Protein AF-A0A3A1YQI0-F1 (afdb_monomer_lite)

Secondary structure (DSSP, 8-state):
---------------EESS-TTSPPEEETTEEEEE--EEES-----TT----EEEEEE-TTS-HHHHHTT-TT-TT-EEEEEE--TT-TT-SS-SEEEEEEEEEEEEE-SSEEEEEEEEGGGGGG-SPPGGG-SS--SPTTSTTT---SS-------HHHHHHTT-GGG--S--------

Foldseek 3Di:
DDDPPPPPDDPDDAAEDCPDQPDAWDDAPNDTYHYFNKDWPDDDPDAPDPDWTKIKTWQLVVPVVVVVVVPPPQFQPKDWDFAADPVCSPDPDGPDIFIWGFHDFDDDDNTITMTTTDGPVNVVPPDDPPQVDQFAPDQCCPPLQVQDDPDNDDPRHLVVCVVSVRNVSRRYDDDPPPDD

Sequence (180 aa):
MVSSDSRKYEDLNLHVTPYNPSEEGFKYQGITYFPLNVKFNKLSTDLGTSSKSKLEISNVDNRLAPIIARHDDFIGGKVQIMMIYKSDLSIVSPVINKSYLISALSDYSAEKLVLELVGINDLDRNLPPFEARQLCPFSLGDRYCGYAGATSTCDKTYKNCQKLGNSSRYGGVLGEVKDK

Structure (mmCIF, N/CA/C/O backbone):
data_AF-A0A3A1YQI0-F1
#
_entry.id   AF-A0A3A1YQI0-F1
#
loop_
_atom_site.group_PDB
_atom_site.id
_atom_site.type_symbol
_atom_site.label_atom_id
_atom_site.label_alt_id
_atom_site.label_comp_id
_atom_site.label_asym_id
_atom_site.label_entity_id
_atom_site.label_seq_id
_atom_site.pdbx_PDB_ins_code
_atom_site.Cartn_x
_atom_site.Cartn_y
_atom_site.Cartn_z
_atom_site.occupancy
_atom_site.B_iso_or_equiv
_atom_site.auth_seq_id
_atom_site.auth_comp_id
_atom_site.auth_asym_id
_atom_site.auth_atom_id
_atom_site.pdbx_PDB_model_num
ATOM 1 N N . MET A 1 1 ? 32.434 -19.880 10.653 1.00 35.41 1 MET A N 1
ATOM 2 C CA . MET A 1 1 ? 31.000 -20.220 10.745 1.00 35.41 1 MET A CA 1
ATOM 3 C C . MET A 1 1 ? 30.290 -19.025 11.353 1.00 35.41 1 MET A C 1
ATOM 5 O O . MET A 1 1 ? 30.328 -18.864 12.562 1.00 35.41 1 MET A O 1
ATOM 9 N N . VAL A 1 2 ? 29.756 -18.129 10.523 1.00 31.31 2 VAL A N 1
ATOM 10 C CA . VAL A 1 2 ? 28.923 -17.019 11.001 1.00 31.31 2 VAL A CA 1
ATOM 11 C C . VAL A 1 2 ? 27.489 -17.464 10.782 1.00 31.31 2 VAL A C 1
ATOM 13 O O . VAL A 1 2 ? 27.060 -17.634 9.644 1.00 31.31 2 VAL A O 1
ATOM 16 N N . SER A 1 3 ? 26.816 -17.766 11.889 1.00 36.03 3 SER A N 1
ATOM 17 C CA . SER A 1 3 ? 25.396 -18.085 11.930 1.00 36.03 3 SER A CA 1
ATOM 18 C C . SER A 1 3 ? 24.627 -16.902 11.353 1.00 36.03 3 SER A C 1
ATOM 20 O O . SER A 1 3 ? 24.595 -15.830 11.955 1.00 36.03 3 SER A O 1
ATOM 22 N N . SER A 1 4 ? 24.051 -17.088 10.168 1.00 37.66 4 SER A N 1
ATOM 23 C CA . SER A 1 4 ? 23.028 -16.206 9.628 1.00 37.66 4 SER A CA 1
ATOM 24 C C . SER A 1 4 ? 21.814 -16.318 10.541 1.00 37.66 4 SER A C 1
ATOM 26 O O . SER A 1 4 ? 21.049 -17.279 10.447 1.00 37.66 4 SER A O 1
ATOM 28 N N . ASP A 1 5 ? 21.682 -15.369 11.459 1.00 39.78 5 ASP A N 1
ATOM 29 C CA . ASP A 1 5 ? 20.464 -15.164 12.226 1.00 39.78 5 ASP A CA 1
ATOM 30 C C . ASP A 1 5 ? 19.363 -14.745 11.245 1.00 39.78 5 ASP A C 1
ATOM 32 O O . ASP A 1 5 ? 19.195 -13.574 10.900 1.00 39.78 5 ASP A O 1
ATOM 36 N N . SER A 1 6 ? 18.677 -15.746 10.692 1.00 41.28 6 SER A N 1
ATOM 37 C CA . SER A 1 6 ? 17.443 -15.558 9.952 1.00 41.28 6 SER A CA 1
ATOM 38 C C . SER A 1 6 ? 16.392 -15.133 10.967 1.00 41.28 6 SER A C 1
ATOM 40 O O . SER A 1 6 ? 15.649 -15.972 11.484 1.00 41.28 6 SER A O 1
ATOM 42 N N . ARG A 1 7 ? 16.338 -13.834 11.265 1.00 42.00 7 ARG A N 1
ATOM 43 C CA . ARG A 1 7 ? 15.155 -13.226 11.865 1.00 42.00 7 ARG A CA 1
ATOM 44 C C . ARG A 1 7 ? 14.002 -13.502 10.904 1.00 42.00 7 ARG A C 1
ATOM 46 O O . ARG A 1 7 ? 13.829 -12.814 9.904 1.00 42.00 7 ARG A O 1
ATOM 53 N N . LYS A 1 8 ? 13.287 -14.601 11.148 1.00 41.91 8 LYS A N 1
ATOM 54 C CA . LYS A 1 8 ? 12.010 -14.910 10.516 1.00 41.91 8 LYS A CA 1
ATOM 55 C C . LYS A 1 8 ? 11.036 -13.884 11.074 1.00 41.91 8 LYS A C 1
ATOM 57 O O . LYS A 1 8 ? 10.441 -14.111 12.122 1.00 41.91 8 LYS A O 1
ATOM 62 N N . TYR A 1 9 ? 10.974 -12.719 10.447 1.00 51.59 9 TYR A N 1
ATOM 63 C CA . TYR A 1 9 ? 9.898 -11.781 10.711 1.00 5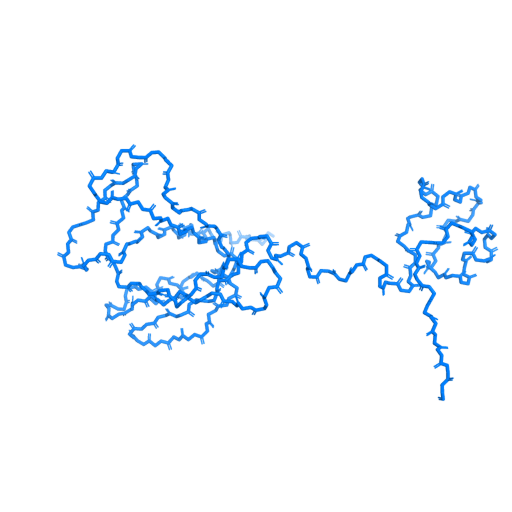1.59 9 TYR A CA 1
ATOM 64 C C . TYR A 1 9 ? 8.603 -12.498 10.313 1.00 51.59 9 TYR A C 1
ATOM 66 O O . TYR A 1 9 ? 8.500 -13.015 9.203 1.00 51.59 9 TYR A O 1
ATOM 74 N N . GLU A 1 10 ? 7.679 -12.660 11.259 1.00 58.28 10 GLU A N 1
ATOM 75 C CA . GLU A 1 10 ? 6.358 -13.212 10.960 1.00 58.28 10 GLU A CA 1
ATOM 76 C C . GLU A 1 10 ? 5.664 -12.286 9.958 1.00 58.28 10 GLU A C 1
ATOM 78 O O . GLU A 1 10 ? 5.682 -11.067 10.131 1.00 58.28 10 GLU A O 1
ATOM 83 N N . ASP A 1 11 ? 5.058 -12.850 8.912 1.00 65.38 11 ASP A N 1
ATOM 84 C CA . ASP A 1 11 ? 4.269 -12.065 7.966 1.00 65.38 11 ASP A CA 1
ATOM 85 C C . ASP A 1 11 ? 3.091 -11.421 8.711 1.00 65.38 11 ASP A C 1
ATOM 87 O O . ASP A 1 11 ? 2.139 -12.097 9.121 1.00 65.38 11 ASP A O 1
ATOM 91 N N . LEU A 1 12 ? 3.132 -10.098 8.881 1.00 72.50 12 LEU A N 1
ATOM 92 C CA . LEU A 1 12 ? 2.035 -9.355 9.485 1.00 72.50 12 LEU A CA 1
ATOM 93 C C . LEU A 1 12 ? 0.884 -9.226 8.483 1.00 72.50 12 LEU A C 1
ATOM 95 O O . LEU A 1 12 ? 0.911 -8.391 7.580 1.00 72.50 12 LEU A O 1
ATOM 99 N N . ASN A 1 13 ? -0.166 -10.015 8.693 1.00 82.19 13 ASN A N 1
ATOM 100 C CA . ASN A 1 13 ? -1.406 -9.922 7.930 1.00 82.19 13 ASN A CA 1
ATOM 101 C C . ASN A 1 13 ? -2.495 -9.283 8.793 1.00 82.19 13 ASN A C 1
ATOM 103 O O . ASN A 1 13 ? -2.906 -9.839 9.812 1.00 82.19 13 ASN A O 1
ATOM 107 N N . LEU A 1 14 ? -2.965 -8.104 8.382 1.00 84.44 14 LEU A N 1
ATOM 108 C CA . LEU A 1 14 ? -4.0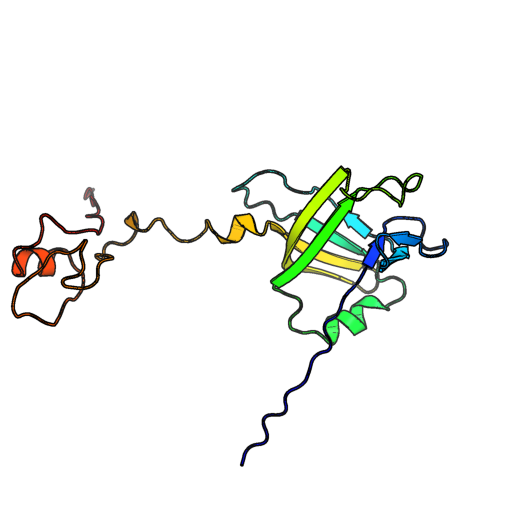12 -7.363 9.079 1.00 84.44 14 LEU A CA 1
ATOM 109 C C . LEU A 1 14 ? -5.270 -7.273 8.207 1.00 84.44 14 LEU A C 1
ATOM 111 O O . LEU A 1 14 ? -5.244 -6.711 7.114 1.00 84.44 14 LEU A O 1
ATOM 115 N N . HIS A 1 15 ? -6.388 -7.784 8.724 1.00 89.25 15 HIS A N 1
ATOM 116 C CA . HIS A 1 15 ? -7.695 -7.740 8.068 1.00 89.25 15 HIS A CA 1
ATOM 117 C C . HIS A 1 15 ? -8.641 -6.856 8.878 1.00 89.25 15 HIS A C 1
ATOM 119 O O . HIS A 1 15 ? -9.087 -7.231 9.964 1.00 89.25 15 HIS A O 1
ATOM 125 N N . VAL A 1 16 ? -8.924 -5.661 8.361 1.00 88.00 16 VAL A N 1
ATOM 126 C CA . VAL A 1 16 ? -9.688 -4.628 9.075 1.00 88.00 16 VAL A CA 1
ATOM 127 C C . VAL A 1 16 ? -10.863 -4.112 8.261 1.00 88.00 16 VAL A C 1
ATOM 129 O O . VAL A 1 16 ? -10.870 -4.192 7.033 1.00 88.00 16 VAL A O 1
ATOM 132 N N . THR A 1 17 ? -11.853 -3.564 8.958 1.00 86.50 17 THR A N 1
ATOM 133 C CA . THR A 1 17 ? -13.035 -2.930 8.366 1.00 86.50 17 THR A CA 1
ATOM 134 C C . THR A 1 17 ? -13.320 -1.581 9.035 1.00 86.50 17 THR A C 1
ATOM 136 O O . THR A 1 17 ? -13.181 -1.495 10.253 1.00 86.50 17 THR A O 1
ATOM 139 N N . PRO A 1 18 ? -13.773 -0.547 8.293 1.00 84.00 18 PRO A N 1
ATOM 140 C CA . PRO A 1 18 ? -14.187 0.740 8.864 1.00 84.00 18 PRO A CA 1
ATOM 141 C C . PRO A 1 18 ? -15.528 0.685 9.618 1.00 84.00 18 PRO A C 1
ATOM 143 O O . PRO A 1 18 ? -16.067 1.735 9.969 1.00 84.00 18 PRO A O 1
ATOM 146 N N . TYR A 1 19 ? -16.113 -0.501 9.829 1.00 80.38 19 TYR A N 1
ATOM 147 C CA . TYR A 1 19 ? -17.287 -0.636 10.693 1.00 80.38 19 TYR A CA 1
ATOM 148 C C . TYR A 1 19 ? -16.977 -0.216 12.130 1.00 80.38 19 TYR A C 1
ATOM 150 O O . TYR A 1 19 ? -15.819 -0.102 12.531 1.00 80.38 19 TYR A O 1
ATOM 158 N N . ASN A 1 20 ? -18.040 0.040 12.892 1.00 79.12 20 ASN A N 1
ATOM 159 C CA . ASN A 1 20 ? -17.951 0.550 14.250 1.00 79.12 20 ASN A CA 1
ATOM 160 C C . ASN A 1 20 ? -17.000 -0.327 15.100 1.00 79.12 20 ASN A C 1
ATOM 162 O O . ASN A 1 20 ? -17.289 -1.512 15.266 1.00 79.12 20 ASN A O 1
ATOM 166 N N . PRO A 1 21 ? -15.910 0.234 15.667 1.00 72.50 21 PRO A N 1
ATOM 167 C CA . PRO A 1 21 ? -14.931 -0.504 16.474 1.00 72.50 21 PRO A CA 1
ATOM 168 C C . PRO A 1 21 ? -15.506 -1.263 17.676 1.00 72.50 21 PRO A C 1
ATOM 170 O O . PRO A 1 21 ? -14.845 -2.144 18.213 1.00 72.50 21 PRO A O 1
ATOM 173 N N . SER A 1 22 ? -16.714 -0.903 18.119 1.00 70.94 22 SER A N 1
ATOM 174 C CA . SER A 1 22 ? -17.420 -1.580 19.216 1.00 70.94 22 SER A CA 1
ATOM 175 C C . SER A 1 22 ? -18.195 -2.837 18.793 1.00 70.94 22 SER A C 1
ATOM 177 O O . SER A 1 22 ? -18.736 -3.525 19.654 1.00 70.94 22 SER A O 1
ATOM 179 N N . GLU A 1 23 ? -18.262 -3.149 17.495 1.00 81.00 23 GLU A N 1
ATOM 180 C CA . GLU A 1 23 ? -18.891 -4.370 16.984 1.00 81.00 23 GLU A CA 1
ATOM 181 C C . GLU A 1 23 ? -17.930 -5.570 17.001 1.00 81.00 23 GLU A C 1
ATOM 183 O O . GLU A 1 23 ? -16.706 -5.429 16.965 1.00 81.00 23 GLU A O 1
ATOM 188 N N . GLU A 1 24 ? -18.491 -6.781 17.002 1.00 82.75 24 GLU A N 1
ATOM 189 C CA . GLU A 1 24 ? -17.715 -7.994 16.747 1.00 82.75 24 GLU A CA 1
ATOM 190 C C . GLU A 1 24 ? -17.252 -8.057 15.281 1.00 82.75 24 GLU A C 1
ATOM 192 O O . GLU A 1 24 ? -17.915 -7.564 14.362 1.00 82.75 24 GLU A O 1
ATOM 197 N N . GLY A 1 25 ? -16.097 -8.686 15.050 1.00 85.56 25 GLY A N 1
ATOM 198 C CA . GLY A 1 25 ? -15.596 -8.931 13.700 1.00 85.56 25 GLY A CA 1
ATOM 199 C C . GLY A 1 25 ? -16.499 -9.862 12.898 1.00 85.56 25 GLY A C 1
ATOM 200 O O . GLY A 1 25 ? -17.190 -10.717 13.446 1.00 85.56 25 GLY A O 1
ATOM 201 N N . PHE A 1 26 ? -16.468 -9.722 11.574 1.00 87.56 26 PHE A N 1
ATOM 202 C CA . PHE A 1 26 ? -17.232 -10.582 10.670 1.00 87.56 26 PHE A CA 1
ATOM 203 C C . PHE A 1 26 ? -16.301 -11.469 9.845 1.00 87.56 26 PHE A C 1
ATOM 205 O O . PHE A 1 26 ? -15.134 -11.140 9.624 1.00 87.56 26 PHE A O 1
ATOM 212 N N . LYS A 1 27 ? -16.822 -12.605 9.373 1.00 91.12 27 LYS A N 1
ATOM 213 C CA . LYS A 1 27 ? -16.088 -13.510 8.485 1.00 91.12 27 LYS A CA 1
ATOM 214 C C . LYS A 1 27 ? -16.477 -13.281 7.035 1.00 91.12 27 LYS A C 1
ATOM 216 O O . LYS A 1 27 ? -17.659 -13.259 6.707 1.00 91.12 27 LYS A O 1
ATOM 221 N N . TYR A 1 28 ? -15.479 -13.189 6.172 1.00 89.81 28 TYR A N 1
ATOM 222 C CA . TYR A 1 28 ? -15.643 -13.155 4.726 1.00 89.81 28 TYR A CA 1
ATOM 223 C C . TYR A 1 28 ? -14.607 -14.077 4.093 1.00 89.81 28 TYR A C 1
ATOM 225 O O . TYR A 1 28 ? -13.422 -13.983 4.402 1.00 89.81 28 TYR A O 1
ATOM 233 N N . GLN A 1 29 ? -15.067 -15.024 3.271 1.00 89.44 29 GLN A N 1
ATOM 234 C CA . GLN A 1 29 ? -14.220 -16.041 2.627 1.00 89.44 29 GLN A CA 1
ATOM 235 C C . GLN A 1 29 ? -13.263 -16.768 3.595 1.00 89.44 29 GLN A C 1
ATOM 237 O O . GLN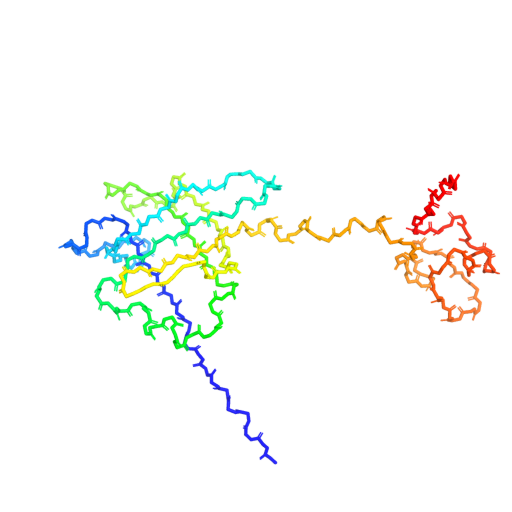 A 1 29 ? -12.117 -17.062 3.270 1.00 89.44 29 GLN A O 1
ATOM 242 N N . GLY A 1 30 ? -13.732 -17.053 4.814 1.00 88.94 30 GLY A N 1
ATOM 243 C CA . GLY A 1 30 ? -12.948 -17.745 5.843 1.00 88.94 30 GLY A CA 1
ATOM 244 C C . GLY A 1 30 ? -11.977 -16.859 6.633 1.00 88.94 30 GLY A C 1
ATOM 245 O O . GLY A 1 30 ? -11.409 -17.336 7.612 1.00 88.94 30 GLY A O 1
ATOM 246 N N . ILE A 1 31 ? -11.837 -15.579 6.277 1.00 90.38 31 ILE A N 1
ATOM 247 C CA . ILE A 1 31 ? -10.986 -14.604 6.969 1.00 90.38 31 ILE A CA 1
ATOM 248 C C . ILE A 1 31 ? -11.843 -13.742 7.899 1.00 90.38 31 ILE A C 1
ATOM 250 O O . ILE A 1 31 ? -12.910 -13.262 7.511 1.00 90.38 31 ILE A O 1
ATOM 254 N N . THR A 1 32 ? -11.380 -13.538 9.132 1.00 91.62 32 THR A N 1
ATOM 255 C CA . THR A 1 32 ? -12.027 -12.639 10.098 1.00 91.62 32 THR A CA 1
ATOM 256 C C . THR A 1 32 ? -11.514 -11.214 9.912 1.00 91.62 32 THR A C 1
ATOM 258 O O . THR A 1 32 ? -10.310 -10.979 9.982 1.00 91.62 32 THR A O 1
ATOM 261 N N . TYR A 1 33 ? -12.431 -10.267 9.726 1.00 90.12 33 TYR A N 1
ATOM 262 C CA . TYR A 1 33 ? -12.147 -8.838 9.634 1.00 90.12 33 TYR A CA 1
ATOM 263 C C . TYR A 1 33 ? -12.532 -8.149 10.938 1.00 90.12 33 TYR A C 1
ATOM 265 O O . TYR A 1 33 ? -13.679 -8.247 11.380 1.00 90.12 33 TYR A O 1
ATOM 273 N N . PHE A 1 34 ? -11.582 -7.433 11.536 1.00 88.06 34 PHE A N 1
ATOM 274 C CA . PHE A 1 34 ? -11.785 -6.736 12.803 1.00 88.06 34 PHE A CA 1
ATOM 275 C C . PHE A 1 34 ? -12.147 -5.263 12.582 1.00 88.06 34 PHE A C 1
ATOM 277 O O . PHE A 1 34 ? -11.498 -4.588 11.775 1.00 88.06 34 PHE A O 1
ATOM 284 N N . PRO A 1 35 ? -13.167 -4.739 13.278 1.00 87.25 35 PRO A N 1
ATOM 285 C CA . PRO A 1 35 ? -13.504 -3.328 13.222 1.00 87.25 35 PRO A CA 1
ATOM 286 C C . PRO A 1 35 ? -12.355 -2.456 13.712 1.00 87.25 35 PRO A C 1
ATOM 288 O O . PRO A 1 35 ? -11.810 -2.653 14.797 1.00 87.25 35 PRO A O 1
ATOM 291 N N . LEU A 1 36 ? -11.973 -1.497 12.879 1.00 83.50 36 LEU A N 1
ATOM 292 C CA . LEU A 1 36 ? -10.935 -0.531 13.178 1.00 83.50 36 LEU A CA 1
ATOM 293 C C . LEU A 1 36 ? -11.256 0.773 12.459 1.00 83.50 36 LEU A C 1
ATOM 295 O O . LEU A 1 36 ? -11.612 0.780 11.282 1.00 83.50 36 LEU A O 1
ATOM 299 N N . ASN A 1 37 ? -11.069 1.893 13.149 1.00 81.81 37 ASN A N 1
ATOM 300 C CA . ASN A 1 37 ? -11.219 3.204 12.533 1.00 81.81 37 ASN A CA 1
ATOM 301 C C . ASN A 1 37 ? -10.144 3.396 11.452 1.00 81.81 37 ASN A C 1
ATOM 303 O O . ASN A 1 37 ? -8.993 3.713 11.755 1.00 81.81 37 ASN A O 1
ATOM 307 N N . VAL A 1 38 ? -10.533 3.212 10.191 1.00 83.06 38 VAL A N 1
ATOM 308 C CA . VAL A 1 38 ? -9.700 3.449 9.009 1.00 83.06 38 VAL A CA 1
ATOM 309 C C . VAL A 1 38 ? -10.374 4.464 8.095 1.00 83.06 38 VAL A C 1
ATOM 311 O O . VAL A 1 38 ? -11.588 4.427 7.891 1.00 83.06 38 VAL A O 1
ATOM 314 N N . LYS A 1 39 ? -9.592 5.390 7.543 1.00 82.56 39 LYS A N 1
ATOM 315 C CA . LYS A 1 39 ? -10.071 6.421 6.618 1.00 82.56 39 LYS A CA 1
ATOM 316 C C . LYS A 1 39 ? -9.234 6.421 5.349 1.00 82.56 39 LYS A C 1
ATOM 318 O O . LYS A 1 39 ? -8.007 6.375 5.391 1.00 82.56 39 LYS A O 1
ATOM 323 N N . PHE A 1 40 ? -9.917 6.549 4.218 1.00 78.75 40 PHE A N 1
ATOM 324 C CA . PHE A 1 40 ? -9.308 6.683 2.899 1.00 78.75 40 PHE A CA 1
ATOM 325 C C . PHE A 1 40 ? -9.630 8.075 2.367 1.00 78.75 40 PHE A C 1
ATOM 327 O O . PHE A 1 40 ? -10.803 8.442 2.324 1.00 78.75 40 PHE A O 1
ATOM 334 N N . ASN A 1 41 ? -8.627 8.868 1.975 1.00 67.56 41 ASN A N 1
ATOM 335 C CA . ASN A 1 41 ? -8.921 10.225 1.491 1.00 67.56 41 ASN A CA 1
ATOM 336 C C . ASN A 1 41 ? -9.513 10.214 0.067 1.00 67.56 41 ASN A C 1
ATOM 338 O O . ASN A 1 41 ? -10.509 10.877 -0.201 1.00 67.56 41 ASN A O 1
ATOM 342 N N . LYS A 1 42 ? -8.896 9.452 -0.837 1.00 64.38 42 LYS A N 1
ATOM 343 C CA . LYS A 1 42 ? -9.216 9.292 -2.253 1.00 64.38 42 LYS A CA 1
ATOM 344 C C . LYS A 1 42 ? -8.424 8.090 -2.745 1.00 64.38 42 LYS A C 1
ATOM 346 O O . LYS A 1 42 ? -7.197 8.087 -2.697 1.00 64.38 42 LYS A O 1
ATOM 351 N N . LEU A 1 43 ? -9.130 7.072 -3.217 1.00 62.12 43 LEU A N 1
ATOM 352 C CA . LEU A 1 43 ? -8.508 5.973 -3.941 1.00 62.12 43 LEU A CA 1
ATOM 353 C C . LEU A 1 43 ? -8.291 6.445 -5.374 1.00 62.12 43 LEU A C 1
ATOM 355 O O . LEU A 1 43 ? -9.260 6.528 -6.128 1.00 62.12 43 LEU A O 1
ATOM 359 N N . SER A 1 44 ? -7.052 6.781 -5.741 1.00 54.31 44 SER A N 1
ATOM 360 C CA . SER A 1 44 ? -6.759 7.150 -7.128 1.00 54.31 44 SER A CA 1
ATOM 361 C C . SER A 1 44 ? -7.153 5.997 -8.061 1.00 54.31 44 SER A C 1
ATOM 363 O O . SER A 1 44 ? -6.884 4.817 -7.798 1.00 54.31 44 SER A O 1
ATOM 365 N N . THR A 1 45 ? -7.896 6.337 -9.109 1.00 49.16 45 THR A N 1
ATOM 366 C CA . THR A 1 45 ? -8.270 5.455 -10.223 1.00 49.16 45 THR A CA 1
ATOM 367 C C . THR A 1 45 ? -7.353 5.637 -11.423 1.00 49.16 45 THR A C 1
ATOM 369 O O . THR A 1 45 ? -7.417 4.830 -12.348 1.00 49.16 45 THR A O 1
ATOM 372 N N . ASP A 1 46 ? -6.514 6.671 -11.410 1.00 45.03 46 ASP A N 1
ATOM 373 C CA . ASP A 1 46 ? -5.945 7.226 -12.629 1.00 45.03 46 ASP A CA 1
ATOM 374 C C . ASP A 1 46 ? -4.481 6.818 -12.771 1.00 45.03 46 ASP A C 1
ATOM 376 O O . ASP A 1 46 ? -3.610 7.271 -12.021 1.00 45.03 46 ASP A O 1
ATOM 380 N N . LEU A 1 47 ? -4.230 5.971 -13.773 1.00 43.41 47 LEU A N 1
ATOM 381 C CA . LEU A 1 47 ? -2.893 5.575 -14.207 1.00 43.41 47 LEU A CA 1
ATOM 382 C C . LEU A 1 47 ? -2.059 6.824 -14.526 1.00 43.41 47 LEU A C 1
ATOM 384 O O . LEU A 1 47 ? -2.462 7.656 -15.339 1.00 43.41 47 LEU A O 1
ATOM 388 N N . GLY A 1 48 ? -0.878 6.941 -13.917 1.00 45.41 48 GLY A N 1
ATOM 389 C CA . GLY A 1 48 ? 0.077 8.014 -14.226 1.00 45.41 48 GLY A CA 1
ATOM 390 C C . GLY A 1 48 ? -0.132 9.329 -13.472 1.00 45.41 48 GLY A C 1
ATOM 391 O O . GLY A 1 48 ? 0.544 10.313 -13.772 1.00 45.41 48 GLY A O 1
ATOM 392 N N . THR A 1 49 ? -1.011 9.368 -12.470 1.00 47.56 49 THR A N 1
ATOM 393 C CA . THR A 1 49 ? -1.028 10.488 -11.523 1.00 47.56 49 THR A CA 1
ATOM 394 C C . THR A 1 49 ? 0.006 10.246 -10.424 1.00 47.56 49 THR A C 1
ATOM 396 O O . THR A 1 49 ? -0.001 9.216 -9.760 1.00 47.56 49 THR A O 1
ATOM 399 N N . SER A 1 50 ? 0.867 11.226 -10.143 1.00 52.72 50 SER A N 1
ATOM 400 C CA . SER A 1 50 ? 1.754 11.241 -8.960 1.00 52.72 50 SER A CA 1
ATOM 401 C C . SER A 1 50 ? 0.989 11.321 -7.622 1.00 52.72 50 SER A C 1
ATOM 403 O O . SER A 1 50 ? 1.576 11.547 -6.562 1.00 52.72 50 SER A O 1
ATOM 405 N N . SER A 1 51 ? -0.336 11.153 -7.661 1.00 57.53 51 SER A N 1
ATOM 406 C CA . SER A 1 51 ? -1.245 11.276 -6.531 1.00 57.53 51 SER A CA 1
ATOM 407 C C . SER A 1 51 ? -1.282 9.966 -5.757 1.00 57.53 51 SER A C 1
ATOM 409 O O . SER A 1 51 ? -2.071 9.066 -6.047 1.00 57.53 51 SER A O 1
ATOM 411 N N . LYS A 1 52 ? -0.422 9.865 -4.745 1.00 71.56 52 LYS A N 1
ATOM 412 C CA . LYS A 1 52 ? -0.451 8.751 -3.795 1.00 71.56 52 LYS A CA 1
ATOM 413 C C . LYS A 1 52 ? -1.768 8.768 -3.015 1.00 71.56 52 LYS A C 1
ATOM 415 O O . LYS A 1 52 ? -2.177 9.809 -2.497 1.00 71.56 52 LYS A O 1
ATOM 420 N N . SER A 1 53 ? -2.427 7.615 -2.919 1.00 83.38 53 SER A N 1
ATOM 421 C CA . SER A 1 53 ? -3.628 7.468 -2.084 1.00 83.38 53 SER A CA 1
ATOM 422 C C . SER A 1 53 ? -3.204 7.396 -0.617 1.00 83.38 53 SER A C 1
ATOM 424 O O . SER A 1 53 ? -2.177 6.795 -0.318 1.00 83.38 53 SER A O 1
ATOM 426 N N . LYS A 1 54 ? -3.958 7.993 0.311 1.00 86.81 54 LYS A N 1
ATOM 427 C CA . LYS A 1 54 ? -3.628 7.927 1.746 1.00 86.81 54 LYS A CA 1
ATOM 428 C C . LYS A 1 54 ? -4.599 7.027 2.500 1.00 86.81 54 LYS A C 1
ATOM 430 O O . LYS A 1 54 ? -5.814 7.199 2.377 1.00 86.81 54 LYS A O 1
ATOM 435 N N . LEU A 1 55 ? -4.042 6.104 3.283 1.00 86.88 55 LEU A N 1
ATOM 436 C CA . LEU A 1 55 ? -4.750 5.269 4.249 1.00 86.88 55 LEU A CA 1
ATOM 437 C C . LEU A 1 55 ? -4.359 5.721 5.658 1.00 86.88 55 LEU A C 1
ATOM 439 O O . LEU A 1 55 ? -3.229 5.519 6.093 1.00 86.88 55 LEU A O 1
ATOM 443 N N . GLU A 1 56 ? -5.303 6.340 6.356 1.00 88.12 56 GLU A N 1
ATOM 444 C CA . GLU A 1 56 ? -5.183 6.667 7.773 1.00 88.12 56 GLU A CA 1
ATOM 445 C C . GLU A 1 56 ? -5.768 5.525 8.602 1.00 88.12 56 GLU A C 1
ATOM 447 O O . GLU A 1 56 ? -6.893 5.079 8.369 1.00 88.12 56 GLU A O 1
ATOM 452 N N . ILE A 1 57 ? -4.999 5.065 9.578 1.00 84.75 57 ILE A N 1
ATOM 453 C CA . ILE A 1 57 ? -5.360 4.000 10.499 1.00 84.75 57 ILE A CA 1
ATOM 454 C C . ILE A 1 57 ? -5.311 4.572 11.912 1.00 84.75 57 ILE A C 1
ATOM 456 O O . ILE A 1 57 ? -4.315 5.176 12.313 1.00 84.75 57 ILE A O 1
ATOM 460 N N . SER A 1 58 ? -6.384 4.385 12.675 1.00 83.19 58 SER A N 1
ATOM 461 C CA . SER A 1 58 ? -6.416 4.781 14.077 1.00 83.19 58 SER A CA 1
ATOM 462 C C . SER A 1 58 ? -5.468 3.923 14.909 1.00 83.19 58 SER A C 1
ATOM 464 O O . SER A 1 58 ? -5.429 2.701 14.783 1.00 83.19 58 SER A O 1
ATOM 466 N N . ASN A 1 59 ? -4.726 4.587 15.786 1.00 78.69 59 ASN A N 1
ATOM 467 C CA . ASN A 1 59 ? -3.811 3.989 16.747 1.00 78.69 59 ASN A CA 1
ATOM 468 C C . ASN A 1 59 ? -4.165 4.391 18.192 1.00 78.69 59 ASN A C 1
ATOM 470 O O . ASN A 1 59 ? -3.328 4.282 19.071 1.00 78.69 59 ASN A O 1
ATOM 474 N N . VAL A 1 60 ? -5.397 4.834 18.467 1.00 74.12 60 VAL A N 1
ATOM 475 C CA . VAL A 1 60 ? -5.805 5.335 19.800 1.00 74.12 60 VAL A CA 1
ATOM 476 C C . VAL A 1 60 ? -5.544 4.317 20.925 1.00 74.12 60 VAL A C 1
ATOM 478 O O . VAL A 1 60 ? -5.151 4.704 22.020 1.00 74.12 60 VAL A O 1
ATOM 481 N N . ASP A 1 61 ? -5.643 3.016 20.641 1.00 68.56 61 ASP A N 1
ATOM 482 C CA . ASP A 1 61 ? -5.334 1.954 21.612 1.00 68.56 61 ASP A CA 1
ATOM 483 C C . ASP A 1 61 ? -3.835 1.600 21.704 1.00 68.56 61 ASP A C 1
ATOM 485 O O . ASP A 1 61 ? -3.462 0.643 22.383 1.00 68.56 61 ASP A O 1
ATOM 489 N N . ASN A 1 62 ? -2.965 2.306 20.973 1.00 65.62 62 ASN A N 1
ATOM 490 C CA . ASN A 1 62 ? -1.530 2.032 20.825 1.00 65.62 62 ASN A CA 1
ATOM 491 C C . ASN A 1 62 ? -1.194 0.580 20.444 1.00 65.62 62 ASN A C 1
ATOM 493 O O . ASN A 1 62 ? -0.113 0.075 20.741 1.00 65.62 62 ASN A O 1
ATOM 497 N N . ARG A 1 63 ? -2.114 -0.121 19.774 1.00 67.94 63 ARG A N 1
ATOM 498 C CA . ARG A 1 63 ? -1.921 -1.527 19.392 1.00 67.94 63 ARG A CA 1
ATOM 499 C C . ARG A 1 63 ? -1.124 -1.684 18.106 1.00 67.94 63 ARG A C 1
ATOM 501 O O . ARG A 1 63 ? -0.371 -2.644 17.985 1.00 67.94 63 ARG A O 1
ATOM 508 N N . LEU A 1 64 ? -1.269 -0.760 17.156 1.00 69.56 64 LEU A N 1
ATOM 509 C CA . LEU A 1 64 ? -0.678 -0.898 15.825 1.00 69.56 64 LEU A CA 1
ATOM 510 C C . LEU A 1 64 ? 0.725 -0.323 15.733 1.00 69.56 64 LEU A C 1
ATOM 512 O O . LEU A 1 64 ? 1.572 -0.929 15.086 1.00 69.56 64 LEU A O 1
ATOM 516 N N . ALA A 1 65 ? 1.005 0.787 16.412 1.00 68.00 65 ALA A N 1
ATOM 517 C CA . ALA A 1 65 ? 2.338 1.378 16.389 1.00 68.00 65 ALA A CA 1
ATOM 518 C C . ALA A 1 65 ? 3.445 0.414 16.857 1.00 68.00 65 ALA A C 1
ATOM 520 O O . ALA A 1 65 ? 4.437 0.290 16.143 1.00 68.00 65 ALA A O 1
ATOM 521 N N . PRO A 1 66 ? 3.293 -0.346 17.963 1.00 67.69 66 PRO A N 1
ATOM 522 C CA . PRO A 1 66 ? 4.307 -1.311 18.382 1.00 67.69 66 PRO A CA 1
ATOM 523 C C . PRO A 1 66 ? 4.416 -2.504 17.438 1.00 67.69 66 PRO A C 1
ATOM 525 O O . PRO A 1 66 ? 5.477 -3.109 17.355 1.00 67.69 66 PRO A O 1
ATOM 528 N N . ILE A 1 67 ? 3.323 -2.881 16.767 1.00 68.44 67 ILE A N 1
ATOM 529 C CA . ILE A 1 67 ? 3.340 -3.942 15.760 1.00 68.44 67 ILE A CA 1
ATOM 530 C C . ILE A 1 67 ? 4.166 -3.462 14.566 1.00 68.44 67 ILE A C 1
ATOM 532 O O . ILE A 1 67 ? 5.154 -4.094 14.226 1.00 68.44 67 ILE A O 1
ATOM 536 N N . ILE A 1 68 ? 3.832 -2.306 13.998 1.00 69.06 68 ILE A N 1
ATOM 537 C CA . ILE A 1 68 ? 4.512 -1.748 12.824 1.00 69.06 68 ILE A CA 1
ATOM 538 C C . ILE A 1 68 ? 5.979 -1.433 13.129 1.00 69.06 68 ILE A C 1
ATOM 540 O O . ILE A 1 68 ? 6.838 -1.752 12.322 1.00 69.06 68 ILE A O 1
ATOM 544 N N . ALA A 1 69 ? 6.292 -0.908 14.316 1.00 68.12 69 ALA A N 1
ATOM 545 C CA . ALA A 1 69 ? 7.669 -0.645 14.741 1.00 68.12 69 ALA A CA 1
ATOM 546 C C . ALA A 1 69 ? 8.532 -1.912 14.906 1.00 68.12 69 ALA A C 1
ATOM 548 O O . ALA A 1 69 ? 9.749 -1.805 15.003 1.00 68.12 69 ALA A O 1
ATOM 549 N N . ARG A 1 70 ? 7.933 -3.110 14.975 1.00 69.31 70 ARG A N 1
ATOM 550 C CA . ARG A 1 70 ? 8.677 -4.384 14.953 1.00 69.31 70 ARG A CA 1
ATOM 551 C C . ARG A 1 70 ? 8.949 -4.895 13.537 1.00 69.31 70 ARG A C 1
ATOM 553 O O . ARG A 1 70 ? 9.771 -5.796 13.382 1.00 69.31 70 ARG A O 1
ATOM 560 N N . HIS A 1 71 ? 8.273 -4.337 12.538 1.00 67.62 71 HIS A N 1
ATOM 561 C CA . HIS A 1 71 ? 8.398 -4.696 11.131 1.00 67.62 71 HIS A CA 1
ATOM 562 C C . HIS A 1 71 ? 9.004 -3.512 10.374 1.00 67.62 71 HIS A C 1
ATOM 564 O O . HIS A 1 71 ? 8.281 -2.709 9.803 1.00 67.62 71 HIS A O 1
ATOM 570 N N . ASP A 1 72 ? 10.331 -3.377 10.364 1.00 61.53 72 ASP A N 1
ATOM 571 C CA . ASP A 1 72 ? 11.022 -2.278 9.658 1.00 61.53 72 ASP A CA 1
ATOM 572 C C . ASP A 1 72 ? 10.859 -2.334 8.117 1.00 61.53 72 ASP A C 1
ATOM 574 O O . ASP A 1 72 ? 11.304 -1.437 7.401 1.00 61.53 72 ASP A O 1
ATOM 578 N N . ASP A 1 73 ? 10.214 -3.376 7.590 1.00 70.31 73 ASP A N 1
ATOM 579 C CA . ASP A 1 73 ? 10.074 -3.709 6.173 1.00 70.31 73 ASP A CA 1
ATOM 580 C C . ASP A 1 73 ? 8.642 -3.562 5.625 1.00 70.31 73 ASP A C 1
ATOM 582 O O . ASP A 1 73 ? 8.328 -4.074 4.552 1.00 70.31 73 ASP A O 1
ATOM 586 N N . PHE A 1 74 ? 7.759 -2.815 6.299 1.00 77.12 74 PHE A N 1
ATOM 587 C CA . PHE A 1 74 ? 6.379 -2.634 5.818 1.00 77.12 74 PHE A CA 1
ATOM 588 C C . PHE A 1 74 ? 6.275 -1.858 4.486 1.00 77.12 74 PHE A C 1
ATOM 590 O O . PHE A 1 74 ? 5.229 -1.890 3.831 1.00 77.12 74 PHE A O 1
ATOM 597 N N . ILE A 1 75 ? 7.334 -1.157 4.059 1.00 84.25 75 ILE A N 1
ATOM 598 C CA . ILE A 1 75 ? 7.411 -0.533 2.730 1.00 84.25 75 ILE A CA 1
ATOM 599 C C . ILE A 1 75 ? 7.487 -1.623 1.656 1.00 84.25 75 ILE A C 1
ATOM 601 O O . ILE A 1 75 ? 8.312 -2.525 1.716 1.00 84.25 75 ILE A O 1
ATOM 605 N N . GLY A 1 76 ? 6.625 -1.533 0.646 1.00 81.75 76 GLY A N 1
ATOM 606 C CA . GLY A 1 76 ? 6.396 -2.602 -0.328 1.00 81.75 76 GLY A CA 1
ATOM 607 C C . GLY A 1 76 ? 5.365 -3.636 0.132 1.00 81.75 76 GLY A C 1
ATOM 608 O O . GLY A 1 76 ? 4.964 -4.485 -0.665 1.00 81.75 76 GLY A O 1
ATOM 609 N N . GLY A 1 77 ? 4.873 -3.539 1.373 1.00 85.56 77 GLY A N 1
ATOM 610 C CA . GLY A 1 77 ? 3.764 -4.346 1.869 1.00 85.56 77 GLY A CA 1
ATOM 611 C C . GLY A 1 77 ? 2.514 -4.181 1.002 1.00 85.56 77 GLY A C 1
ATOM 612 O O . GLY A 1 77 ? 2.204 -3.086 0.522 1.00 85.56 77 GLY A O 1
ATOM 613 N N . LYS A 1 78 ? 1.794 -5.284 0.779 1.00 88.12 78 LYS A N 1
ATOM 614 C CA . LYS A 1 78 ? 0.595 -5.313 -0.068 1.00 88.12 78 LYS A CA 1
ATOM 615 C C . LYS A 1 78 ? -0.630 -4.882 0.726 1.00 88.12 78 LYS A C 1
ATOM 617 O O . LYS A 1 78 ? -0.896 -5.408 1.800 1.00 88.12 78 LYS A O 1
ATOM 622 N N . VAL A 1 79 ? -1.416 -3.978 0.151 1.00 87.88 79 VAL A N 1
ATOM 623 C CA . VAL A 1 79 ? -2.699 -3.541 0.707 1.00 87.88 79 VAL A CA 1
ATOM 624 C C . VAL A 1 79 ? -3.792 -3.849 -0.302 1.00 87.88 79 VAL A C 1
ATOM 626 O O . VAL A 1 79 ? -3.782 -3.328 -1.416 1.00 87.88 79 VAL A O 1
ATOM 629 N N . GLN A 1 80 ? -4.745 -4.689 0.092 1.00 89.25 80 GLN A N 1
ATOM 630 C CA . GLN A 1 80 ? -5.929 -4.985 -0.705 1.00 89.25 80 GLN A CA 1
ATOM 631 C C . GLN A 1 80 ? -7.139 -4.274 -0.104 1.00 89.25 80 GLN A C 1
ATOM 633 O O . GLN A 1 80 ? -7.469 -4.469 1.064 1.00 89.25 80 GLN A O 1
ATOM 638 N N . ILE A 1 81 ? -7.808 -3.454 -0.909 1.00 87.81 81 ILE A N 1
ATOM 639 C CA . ILE A 1 81 ? -9.019 -2.739 -0.513 1.00 87.81 81 ILE A CA 1
ATOM 640 C C . ILE A 1 81 ? -10.196 -3.382 -1.227 1.00 87.81 81 ILE A C 1
ATOM 642 O O . ILE A 1 81 ? -10.249 -3.408 -2.461 1.00 87.81 81 ILE A O 1
ATOM 646 N N . MET A 1 82 ? -11.137 -3.884 -0.430 1.00 88.00 82 MET A N 1
ATOM 647 C CA . MET A 1 82 ? -12.348 -4.530 -0.914 1.00 88.00 82 MET A CA 1
ATOM 648 C C . MET A 1 82 ? -13.594 -3.809 -0.415 1.00 88.00 82 MET A C 1
ATOM 650 O O . MET A 1 82 ? -13.655 -3.380 0.735 1.00 88.00 82 MET A O 1
ATOM 654 N N . MET A 1 83 ? -14.601 -3.713 -1.279 1.00 86.75 83 MET A N 1
ATOM 655 C CA . MET A 1 83 ? -15.951 -3.305 -0.904 1.00 86.75 83 MET A CA 1
ATOM 656 C C . MET A 1 83 ? -16.896 -4.480 -1.115 1.00 86.75 83 MET A C 1
ATOM 658 O O . MET A 1 83 ? -16.992 -5.014 -2.218 1.00 86.75 83 MET A O 1
ATOM 662 N N . ILE A 1 84 ? -17.602 -4.857 -0.058 1.00 87.06 84 ILE A N 1
ATOM 663 C CA . ILE A 1 84 ? -18.631 -5.897 -0.062 1.00 87.06 84 ILE A CA 1
ATOM 664 C C . ILE A 1 84 ? -19.874 -5.363 0.650 1.00 87.06 84 ILE A C 1
ATOM 666 O O . ILE A 1 84 ? -19.793 -4.410 1.430 1.00 87.06 84 ILE A O 1
ATOM 670 N N . TYR A 1 85 ? -21.022 -5.987 0.412 1.00 83.44 85 TYR A N 1
ATOM 671 C CA . TYR A 1 85 ? -22.230 -5.685 1.169 1.00 83.44 85 TYR A CA 1
ATOM 672 C C . TYR A 1 85 ? -22.252 -6.509 2.455 1.00 83.44 85 TYR A C 1
ATOM 674 O O . TYR A 1 85 ? -22.197 -7.733 2.407 1.00 83.44 85 TYR A O 1
ATOM 682 N N . LYS A 1 86 ? -22.399 -5.859 3.616 1.00 81.25 86 LYS A N 1
ATOM 683 C CA . LYS A 1 86 ? -22.528 -6.568 4.907 1.00 81.25 86 LYS A CA 1
ATOM 684 C C . LYS A 1 86 ? -23.720 -7.534 4.925 1.00 81.25 86 LYS A C 1
ATOM 686 O O . LYS A 1 86 ? -23.676 -8.546 5.611 1.00 81.25 86 LYS A O 1
ATOM 691 N N . SER A 1 87 ? -24.774 -7.222 4.168 1.00 85.75 87 SER A N 1
ATOM 692 C CA . SER A 1 87 ? -25.966 -8.062 4.011 1.00 85.75 87 SER A CA 1
ATOM 693 C C . SER A 1 87 ? -25.747 -9.303 3.141 1.00 85.75 87 SER A C 1
ATOM 695 O O . SER A 1 87 ? -26.606 -10.177 3.137 1.00 85.75 87 SER A O 1
ATOM 697 N N . ASP A 1 88 ? -24.635 -9.384 2.406 1.00 86.06 88 ASP A N 1
ATOM 698 C CA . ASP A 1 88 ? -24.292 -10.522 1.554 1.00 86.06 88 ASP A CA 1
ATOM 699 C C . ASP A 1 88 ? -22.793 -10.842 1.649 1.00 86.06 88 ASP A C 1
ATOM 701 O O . ASP A 1 88 ? -21.978 -10.468 0.805 1.00 86.06 88 ASP A O 1
ATOM 705 N N . LEU A 1 89 ? -22.428 -11.565 2.708 1.00 86.06 89 LEU A N 1
ATOM 706 C CA . LEU A 1 89 ? -21.062 -12.053 2.925 1.00 86.06 89 LEU A CA 1
ATOM 707 C C . LEU A 1 89 ? -20.729 -13.300 2.088 1.00 86.06 89 LEU A C 1
ATOM 709 O O . LEU A 1 89 ? -19.609 -13.804 2.172 1.00 86.06 89 LEU A O 1
ATOM 713 N N . SER A 1 90 ? -21.687 -13.809 1.303 1.00 85.94 90 SER A N 1
ATOM 714 C CA . SER A 1 90 ? -21.496 -14.966 0.422 1.00 85.94 90 SER A CA 1
ATOM 715 C C . SER A 1 90 ? -20.958 -14.585 -0.957 1.00 85.94 90 SER A C 1
ATOM 717 O O . SER A 1 90 ? -20.513 -15.455 -1.709 1.00 85.94 90 SER A O 1
ATOM 719 N N . ILE A 1 91 ? -20.961 -13.286 -1.279 1.00 85.62 91 ILE A N 1
ATOM 720 C CA . ILE A 1 91 ? -20.462 -12.772 -2.547 1.00 85.62 91 ILE A CA 1
ATOM 721 C C . ILE A 1 91 ? -19.005 -13.198 -2.779 1.00 85.62 91 ILE A C 1
ATOM 723 O O . ILE A 1 91 ? -18.132 -13.043 -1.928 1.00 85.62 91 ILE A O 1
ATOM 727 N N . VAL A 1 92 ? -18.724 -13.762 -3.954 1.00 83.94 92 VAL A N 1
ATOM 728 C CA . VAL A 1 92 ? -17.368 -14.229 -4.293 1.00 83.94 92 VAL A CA 1
ATOM 729 C C . VAL A 1 92 ? -16.524 -13.100 -4.886 1.00 83.94 92 VAL A C 1
ATOM 731 O O . VAL A 1 92 ? -15.313 -13.044 -4.675 1.00 83.94 92 VAL A O 1
ATOM 734 N N . SER A 1 93 ? -17.167 -12.189 -5.620 1.00 84.81 93 SER A N 1
ATOM 735 C CA . SER A 1 93 ? -16.522 -11.059 -6.284 1.00 84.81 93 SER A CA 1
ATOM 736 C C . SER A 1 93 ? -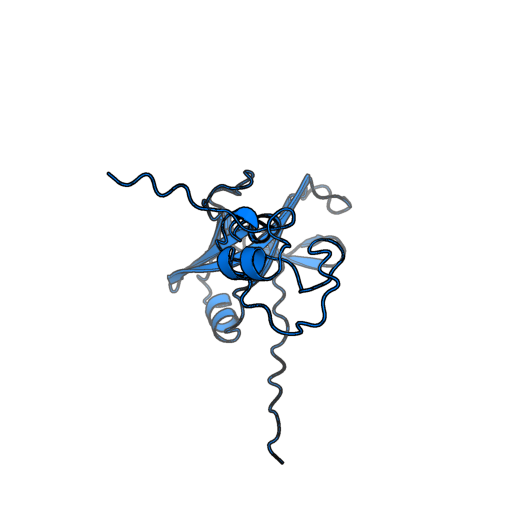16.905 -9.751 -5.584 1.00 84.81 93 SER A C 1
ATOM 738 O O . SER A 1 93 ? -18.061 -9.338 -5.681 1.00 84.81 93 SER A O 1
ATOM 740 N N . PRO A 1 94 ? -15.977 -9.098 -4.858 1.00 86.44 94 PRO A N 1
ATOM 741 C CA . PRO A 1 94 ? -16.240 -7.803 -4.244 1.00 86.44 94 PRO A CA 1
ATOM 742 C C . PRO A 1 94 ? -16.677 -6.751 -5.271 1.00 86.44 94 PRO A C 1
ATOM 744 O O . PRO A 1 94 ? -16.172 -6.724 -6.391 1.00 86.44 94 PRO A O 1
ATOM 747 N N . VAL A 1 95 ? -17.541 -5.824 -4.853 1.00 85.75 95 VAL A N 1
ATOM 748 C CA . VAL A 1 95 ? -17.995 -4.674 -5.662 1.00 85.75 95 VAL A CA 1
ATOM 749 C C . VAL A 1 95 ? -16.809 -3.815 -6.108 1.00 85.75 95 VAL A C 1
ATOM 751 O O . VAL A 1 95 ? -16.766 -3.319 -7.230 1.00 85.75 95 VAL A O 1
ATOM 754 N N . ILE A 1 96 ? -15.826 -3.656 -5.222 1.00 82.81 96 ILE A N 1
ATOM 755 C CA . ILE A 1 96 ? -14.530 -3.046 -5.519 1.00 82.81 96 ILE A CA 1
ATOM 756 C C . ILE A 1 96 ? -13.462 -4.002 -5.017 1.00 82.81 96 ILE A C 1
ATOM 758 O O . ILE A 1 96 ? -13.554 -4.469 -3.885 1.00 82.81 96 ILE A O 1
ATOM 762 N N . ASN A 1 97 ? -12.438 -4.247 -5.827 1.00 86.56 97 ASN A N 1
ATOM 763 C CA . ASN A 1 97 ? -11.246 -4.985 -5.433 1.00 86.56 97 ASN A CA 1
ATOM 764 C C . ASN A 1 97 ? -10.022 -4.309 -6.057 1.00 86.56 97 ASN A C 1
ATOM 766 O O . ASN A 1 97 ? -9.856 -4.328 -7.277 1.00 86.56 97 ASN A O 1
ATOM 770 N N . LYS A 1 98 ? -9.199 -3.663 -5.231 1.00 84.62 98 LYS A N 1
ATOM 771 C CA . LYS A 1 98 ? -7.996 -2.958 -5.682 1.00 84.62 98 LYS A CA 1
ATOM 772 C C . LYS A 1 98 ? -6.792 -3.325 -4.834 1.00 84.62 98 LYS A C 1
ATOM 774 O O . LYS A 1 98 ? -6.899 -3.431 -3.614 1.00 84.62 98 LYS A O 1
ATOM 779 N N . SER A 1 99 ? -5.646 -3.430 -5.496 1.00 86.12 99 SER A N 1
ATOM 780 C CA . SER A 1 99 ? -4.376 -3.785 -4.873 1.00 86.12 99 SER A CA 1
ATOM 781 C C . SER A 1 99 ? -3.383 -2.635 -4.972 1.00 86.12 99 SER A C 1
ATOM 783 O O . SER A 1 99 ? -3.159 -2.068 -6.044 1.00 86.12 99 SER A O 1
ATOM 785 N N . TYR A 1 100 ? -2.771 -2.331 -3.838 1.00 86.06 100 TYR A N 1
ATOM 786 C CA . TYR A 1 100 ? -1.804 -1.265 -3.652 1.00 86.06 100 TYR A CA 1
ATOM 787 C C . TYR A 1 100 ? -0.546 -1.801 -2.973 1.00 86.06 100 TYR A C 1
ATOM 789 O O . TYR A 1 100 ? -0.553 -2.876 -2.366 1.00 86.06 100 TYR A O 1
ATOM 797 N N . LEU A 1 101 ? 0.518 -1.012 -3.039 1.00 86.88 101 LEU A N 1
ATOM 798 C CA . LEU A 1 101 ? 1.720 -1.190 -2.236 1.00 86.88 101 LEU A CA 1
ATOM 799 C C . LEU A 1 101 ? 1.888 0.004 -1.310 1.00 86.88 101 LEU A C 1
ATOM 801 O O . LEU A 1 101 ? 1.590 1.141 -1.687 1.00 86.88 101 LEU A O 1
ATOM 805 N N . ILE A 1 102 ? 2.398 -0.253 -0.111 1.00 87.19 102 ILE A N 1
ATOM 806 C CA . ILE A 1 102 ? 2.808 0.805 0.806 1.00 87.19 102 ILE A CA 1
ATOM 807 C C . ILE A 1 102 ? 4.095 1.422 0.261 1.00 87.19 102 ILE A C 1
ATOM 809 O O . ILE A 1 102 ? 5.117 0.755 0.146 1.00 87.19 102 ILE A O 1
ATOM 813 N N . SER A 1 103 ? 4.047 2.703 -0.084 1.00 87.00 103 SER A N 1
ATOM 814 C CA . SER A 1 103 ? 5.196 3.445 -0.614 1.00 87.00 103 SER A CA 1
ATOM 815 C C . SER A 1 103 ? 5.938 4.246 0.451 1.00 87.00 103 SER A C 1
ATOM 817 O O . SER A 1 103 ? 7.143 4.444 0.326 1.00 87.00 103 SER A O 1
ATOM 819 N N . ALA A 1 104 ? 5.232 4.722 1.478 1.00 86.56 104 ALA A N 1
ATOM 820 C CA . ALA A 1 104 ? 5.808 5.492 2.574 1.00 86.56 104 ALA A CA 1
ATOM 821 C C . ALA A 1 104 ? 4.878 5.518 3.793 1.00 86.56 104 ALA A C 1
ATOM 823 O O . ALA A 1 104 ? 3.665 5.325 3.677 1.00 86.56 104 ALA A O 1
ATOM 824 N N . LEU A 1 105 ? 5.457 5.845 4.947 1.00 86.94 105 LEU A N 1
ATOM 825 C CA . LEU A 1 105 ? 4.743 6.365 6.108 1.00 86.94 105 LEU A CA 1
ATOM 826 C C . LEU A 1 105 ? 4.810 7.897 6.056 1.00 86.94 105 LEU A C 1
ATOM 828 O O . LEU A 1 105 ? 5.894 8.463 6.150 1.00 86.94 105 LEU A O 1
ATOM 832 N N . SER A 1 106 ? 3.670 8.563 5.864 1.00 86.69 106 SER A N 1
ATOM 833 C CA . SER A 1 106 ? 3.628 10.029 5.699 1.00 86.69 106 SER A CA 1
ATOM 834 C C . SER A 1 106 ? 3.371 10.807 6.982 1.00 86.69 106 SER A C 1
ATOM 836 O O . SER A 1 106 ? 3.752 11.971 7.059 1.00 86.69 106 SER A O 1
ATOM 838 N N . ASP A 1 107 ? 2.700 10.201 7.959 1.00 86.69 107 ASP A N 1
ATOM 839 C CA . ASP A 1 107 ? 2.380 10.831 9.240 1.00 86.69 107 ASP A CA 1
ATOM 840 C C . ASP A 1 107 ? 2.183 9.748 10.310 1.00 86.69 107 ASP A C 1
ATOM 842 O O . ASP A 1 107 ? 1.706 8.647 10.015 1.00 86.69 107 ASP A O 1
ATOM 846 N N . TYR A 1 108 ? 2.556 10.058 11.547 1.00 85.31 108 TYR A N 1
ATOM 847 C CA . TYR A 1 108 ? 2.447 9.163 12.691 1.00 85.31 108 TYR A CA 1
ATOM 848 C C . TYR A 1 108 ? 2.310 9.957 13.992 1.00 85.31 108 TYR A C 1
ATOM 850 O O . TYR A 1 108 ? 3.057 10.901 14.248 1.00 85.31 108 TYR A O 1
ATOM 858 N N . SER A 1 109 ? 1.381 9.530 14.844 1.00 84.50 109 SER A N 1
ATOM 859 C CA . SER A 1 109 ? 1.227 10.015 16.211 1.00 84.50 109 SER A CA 1
ATOM 860 C C . SER A 1 109 ? 0.736 8.899 17.137 1.00 84.50 109 SER A C 1
ATOM 862 O O . SER A 1 109 ? 0.419 7.791 16.700 1.00 84.50 109 SER A O 1
ATOM 864 N N . ALA A 1 110 ? 0.603 9.207 18.430 1.00 79.62 110 ALA A N 1
ATOM 865 C CA . ALA A 1 110 ? -0.015 8.297 19.393 1.00 79.62 110 ALA A CA 1
ATOM 866 C C . ALA A 1 110 ? -1.443 7.875 18.993 1.00 79.62 110 ALA A C 1
ATOM 868 O O . ALA A 1 110 ? -1.888 6.805 19.378 1.00 79.62 110 ALA A O 1
ATOM 869 N N . GLU A 1 111 ? -2.151 8.671 18.189 1.00 83.06 111 GLU A N 1
ATOM 870 C CA . GLU A 1 111 ? -3.564 8.443 17.866 1.00 83.06 111 GLU A CA 1
ATOM 871 C C . GLU A 1 111 ? -3.793 7.900 16.453 1.00 83.06 111 GLU A C 1
ATOM 873 O O . GLU A 1 111 ? -4.867 7.356 16.172 1.00 83.06 111 GLU A O 1
ATOM 878 N N . LYS A 1 112 ? -2.818 8.037 15.544 1.00 85.19 112 LYS A N 1
ATOM 879 C CA . LYS A 1 112 ? -2.985 7.664 14.134 1.00 85.19 112 LYS A CA 1
ATOM 880 C C . LYS A 1 112 ? -1.678 7.310 13.429 1.00 85.19 112 LYS A C 1
ATOM 882 O O . LYS A 1 112 ? -0.595 7.745 13.806 1.00 85.19 112 LYS A O 1
ATOM 887 N N . LEU A 1 113 ? -1.822 6.593 12.324 1.00 86.62 113 LEU A N 1
ATOM 888 C CA . LEU A 1 113 ? -0.772 6.271 11.367 1.00 86.62 113 LEU A CA 1
ATOM 889 C C . LEU A 1 113 ? -1.299 6.522 9.950 1.00 86.62 113 LEU A C 1
ATOM 891 O O . LEU A 1 113 ? -2.401 6.085 9.631 1.00 86.62 113 LEU A O 1
ATOM 895 N N . VAL A 1 114 ? -0.531 7.196 9.092 1.00 88.06 114 VAL A N 1
ATOM 896 C CA . VAL A 1 114 ? -0.950 7.513 7.717 1.00 88.06 114 VAL A CA 1
ATOM 897 C C . VAL A 1 114 ? 0.022 6.937 6.695 1.00 88.06 114 VAL A C 1
ATOM 899 O O . VAL A 1 114 ? 1.126 7.450 6.492 1.00 88.06 114 VAL A O 1
ATOM 902 N N . LEU A 1 115 ? -0.431 5.901 5.997 1.00 87.81 115 LEU A N 1
ATOM 903 C CA . LEU A 1 115 ? 0.301 5.221 4.935 1.00 87.81 115 LEU A CA 1
ATOM 904 C C . LEU A 1 115 ? 0.018 5.859 3.574 1.00 87.81 115 LEU A C 1
ATOM 906 O O . LEU A 1 115 ? -1.130 6.160 3.239 1.00 87.81 115 LEU A O 1
ATOM 910 N N . GLU A 1 116 ? 1.062 6.011 2.763 1.00 88.69 116 GLU A N 1
ATOM 911 C CA . GLU A 1 116 ? 0.944 6.369 1.352 1.00 88.69 116 GLU A CA 1
ATOM 912 C C . GLU A 1 116 ? 0.927 5.114 0.488 1.00 88.69 116 GLU A C 1
ATOM 914 O O . GLU A 1 116 ? 1.853 4.302 0.523 1.00 88.69 116 GLU A O 1
ATOM 919 N N . LEU A 1 117 ? -0.099 4.989 -0.341 1.00 86.88 117 LEU A N 1
ATOM 920 C CA . LEU A 1 117 ? -0.361 3.846 -1.197 1.00 86.88 117 LEU A CA 1
ATOM 921 C C . LEU A 1 117 ? -0.165 4.217 -2.669 1.00 86.88 117 LEU A C 1
ATOM 923 O O . LEU A 1 117 ? -0.636 5.264 -3.127 1.00 86.88 117 LEU A O 1
ATOM 927 N N . VAL A 1 118 ? 0.481 3.322 -3.410 1.00 83.94 118 VAL A N 1
ATOM 928 C CA . VAL A 1 118 ? 0.636 3.393 -4.872 1.00 83.94 118 VAL A CA 1
ATOM 929 C C . VAL A 1 118 ? 0.004 2.169 -5.519 1.00 83.94 118 VAL A C 1
ATOM 931 O O . VAL A 1 118 ? 0.010 1.087 -4.927 1.00 83.94 118 VAL A O 1
ATOM 934 N N . GLY A 1 119 ? -0.588 2.326 -6.704 1.00 79.31 119 GLY A N 1
ATOM 935 C CA . GLY A 1 119 ? -1.133 1.189 -7.437 1.00 79.31 119 GLY A CA 1
ATOM 936 C C . GLY A 1 119 ? -0.007 0.256 -7.879 1.00 79.31 119 GLY A C 1
ATOM 937 O O . GLY A 1 119 ? 1.068 0.712 -8.259 1.00 79.31 119 GLY A O 1
ATOM 938 N N . ILE A 1 120 ? -0.243 -1.060 -7.866 1.00 68.62 120 ILE A N 1
ATOM 939 C CA . ILE A 1 120 ? 0.765 -2.035 -8.333 1.00 68.62 120 ILE A CA 1
ATOM 940 C C . ILE A 1 120 ? 1.164 -1.758 -9.795 1.00 68.62 120 ILE A C 1
ATOM 942 O O . ILE A 1 120 ? 2.337 -1.846 -10.138 1.00 68.62 120 ILE A O 1
ATOM 946 N N . ASN A 1 121 ? 0.212 -1.317 -10.622 1.00 62.66 121 ASN A N 1
ATOM 947 C CA . ASN A 1 121 ? 0.447 -0.979 -12.029 1.00 62.66 121 ASN A CA 1
ATOM 948 C C . ASN A 1 121 ? 1.226 0.340 -12.233 1.00 62.66 121 ASN A C 1
ATOM 950 O O . ASN A 1 121 ? 1.662 0.614 -13.349 1.00 62.66 121 ASN A O 1
ATOM 954 N N . ASP A 1 122 ? 1.398 1.164 -11.191 1.00 53.19 122 ASP A N 1
ATOM 955 C CA . ASP A 1 122 ? 2.127 2.438 -11.286 1.00 53.19 122 ASP A CA 1
ATOM 956 C C . ASP A 1 122 ? 3.653 2.243 -11.216 1.00 53.19 122 ASP A C 1
ATOM 958 O O . ASP A 1 122 ? 4.410 3.103 -11.670 1.00 53.19 122 ASP A O 1
ATOM 962 N N . LEU A 1 123 ? 4.132 1.109 -10.683 1.00 51.78 123 LEU A N 1
ATOM 963 C CA . LEU A 1 123 ? 5.569 0.807 -10.609 1.00 51.78 123 LEU A CA 1
ATOM 964 C C . LEU A 1 123 ? 6.175 0.436 -11.967 1.00 51.78 123 LEU A C 1
ATOM 966 O O . LEU A 1 123 ? 7.348 0.722 -12.208 1.00 51.78 123 LEU A O 1
ATOM 970 N N . ASP A 1 124 ? 5.377 -0.118 -12.881 1.00 49.25 124 ASP A N 1
ATOM 971 C CA . ASP A 1 124 ? 5.849 -0.572 -14.194 1.00 49.25 124 ASP A CA 1
ATOM 972 C C . ASP A 1 124 ? 6.139 0.578 -15.183 1.00 49.25 124 ASP A C 1
ATOM 974 O O . ASP A 1 124 ? 6.591 0.332 -16.302 1.00 49.25 124 ASP A O 1
ATOM 978 N N . ARG A 1 125 ? 5.910 1.849 -14.806 1.00 50.84 125 ARG A N 1
ATOM 979 C CA . ARG A 1 125 ? 5.937 2.988 -15.749 1.00 50.84 125 ARG A CA 1
ATOM 980 C C . ARG A 1 125 ? 6.858 4.166 -15.418 1.00 50.84 125 ARG A C 1
ATOM 982 O O . ARG A 1 125 ? 6.747 5.197 -16.074 1.00 50.84 125 ARG A O 1
ATOM 989 N N . ASN A 1 126 ? 7.806 4.017 -14.489 1.00 50.34 126 ASN A N 1
ATOM 990 C CA . ASN A 1 126 ? 8.753 5.093 -14.132 1.00 50.34 126 ASN A CA 1
ATOM 991 C C . ASN A 1 126 ? 10.207 4.872 -14.577 1.00 50.34 126 ASN A C 1
ATOM 993 O O . ASN A 1 126 ? 11.094 5.629 -14.181 1.00 50.34 126 ASN A O 1
ATOM 997 N N . LEU A 1 127 ? 10.486 3.875 -15.415 1.00 53.84 127 LEU A N 1
ATOM 998 C CA . LEU A 1 127 ? 11.767 3.855 -16.117 1.00 53.84 127 LEU A CA 1
ATOM 999 C C . LEU A 1 127 ? 11.665 4.795 -17.325 1.00 53.84 127 LEU A C 1
ATOM 1001 O O . LEU A 1 127 ? 10.667 4.720 -18.047 1.00 53.84 127 LEU A O 1
ATOM 1005 N N . PRO A 1 128 ? 12.667 5.665 -17.574 1.00 54.97 128 PRO A N 1
ATOM 1006 C CA . PRO A 1 128 ? 12.730 6.396 -18.829 1.00 54.97 128 PRO A CA 1
ATOM 1007 C C . PRO A 1 128 ? 12.525 5.401 -19.977 1.00 54.97 128 PRO A C 1
ATOM 1009 O O . PRO A 1 128 ? 13.098 4.302 -19.900 1.00 54.97 128 PRO A O 1
ATOM 1012 N N . PRO A 1 129 ? 11.741 5.750 -21.017 1.00 56.16 129 PRO A N 1
ATOM 1013 C CA . PRO A 1 129 ? 11.631 4.922 -22.207 1.00 56.16 129 PRO A CA 1
ATOM 1014 C C . PRO A 1 129 ? 13.025 4.497 -22.639 1.00 56.16 129 PRO A C 1
ATOM 1016 O O . PRO A 1 129 ? 13.978 5.268 -22.497 1.00 56.16 129 PRO A O 1
ATOM 1019 N N . PHE A 1 130 ? 13.155 3.279 -23.153 1.00 54.31 130 PHE A N 1
ATOM 1020 C CA . PHE A 1 130 ? 14.438 2.766 -23.619 1.00 54.31 130 PHE A CA 1
ATOM 1021 C C . PHE A 1 130 ? 15.173 3.800 -24.521 1.00 54.31 130 PHE A C 1
ATOM 1023 O O . PHE A 1 130 ? 16.378 4.020 -24.401 1.00 54.31 130 PHE A O 1
ATOM 1030 N N . GLU A 1 131 ? 14.388 4.527 -25.315 1.00 53.31 131 GLU A N 1
ATOM 1031 C CA . GLU A 1 131 ? 14.755 5.631 -26.203 1.00 53.31 131 GLU A CA 1
ATOM 1032 C C . GLU A 1 131 ? 15.442 6.827 -25.505 1.00 53.31 131 GLU A C 1
ATOM 1034 O O . GLU A 1 131 ? 16.231 7.522 -26.121 1.00 53.31 131 GLU A O 1
ATOM 1039 N N . ALA A 1 132 ? 15.256 7.081 -24.209 1.00 55.25 132 ALA A N 1
ATOM 1040 C CA . ALA A 1 132 ? 15.896 8.221 -23.535 1.00 55.25 132 ALA A CA 1
ATOM 1041 C C . ALA A 1 132 ? 17.397 8.012 -23.232 1.00 55.25 132 ALA A C 1
ATOM 1043 O O . ALA A 1 132 ? 18.063 8.911 -22.712 1.00 55.25 132 ALA A O 1
ATOM 1044 N N . ARG A 1 133 ? 17.955 6.826 -23.516 1.00 61.25 133 ARG A N 1
ATOM 1045 C CA . ARG A 1 133 ? 19.375 6.533 -23.291 1.00 61.25 133 ARG A CA 1
ATOM 1046 C C . ARG A 1 133 ? 20.178 6.878 -24.545 1.00 61.25 133 ARG A C 1
ATOM 1048 O O . ARG A 1 133 ? 19.989 6.292 -25.606 1.00 61.25 133 ARG A O 1
ATOM 1055 N N . GLN A 1 134 ? 21.150 7.778 -24.392 1.00 70.19 134 GLN A N 1
ATOM 1056 C CA . GLN A 1 134 ? 22.135 8.084 -25.440 1.00 70.19 134 GLN A CA 1
ATOM 1057 C C . GLN A 1 134 ? 22.998 6.871 -25.825 1.00 70.19 134 GLN A C 1
ATOM 1059 O O . GLN A 1 134 ? 23.689 6.935 -26.834 1.00 70.19 134 GLN A O 1
ATOM 1064 N N . LEU A 1 135 ? 22.976 5.786 -25.038 1.00 83.62 135 LEU A N 1
ATOM 1065 C CA . LEU A 1 135 ? 23.689 4.531 -25.289 1.00 83.62 135 LEU A CA 1
ATOM 1066 C C . LEU A 1 135 ? 22.769 3.478 -25.921 1.00 83.62 135 LEU A C 1
ATOM 1068 O O . LEU A 1 135 ? 21.612 3.330 -25.531 1.00 83.62 135 LEU A O 1
ATOM 1072 N N . CYS A 1 136 ? 23.321 2.681 -26.835 1.00 85.06 136 CYS A N 1
ATOM 1073 C CA . CYS A 1 136 ? 22.639 1.561 -27.473 1.00 85.06 136 CYS A CA 1
ATOM 1074 C C . CYS A 1 136 ? 22.159 0.510 -26.438 1.00 85.06 136 CYS A C 1
ATOM 1076 O O . CYS A 1 136 ? 22.956 0.068 -25.605 1.00 85.06 136 CYS A O 1
ATOM 1078 N N . PRO A 1 137 ? 20.897 0.042 -26.506 1.00 84.19 137 PRO A N 1
ATOM 1079 C CA . PRO A 1 137 ? 20.370 -1.044 -25.657 1.00 84.19 137 PRO A CA 1
ATOM 1080 C C . PRO A 1 137 ? 21.151 -2.328 -25.836 1.00 84.19 137 PRO A C 1
ATOM 1082 O O . PRO A 1 137 ? 21.439 -3.044 -24.873 1.00 84.19 137 PRO A O 1
ATOM 1085 N N . PHE A 1 138 ? 21.387 -2.628 -27.111 1.00 89.38 138 PHE A N 1
ATOM 1086 C CA . PHE A 1 138 ? 21.504 -3.983 -27.596 1.00 89.38 138 PHE A CA 1
ATOM 1087 C C . PHE A 1 138 ? 22.824 -4.590 -27.143 1.00 89.38 138 PHE A C 1
ATOM 1089 O O . PHE A 1 138 ? 23.837 -3.902 -26.965 1.00 89.38 138 PHE A O 1
ATOM 1096 N N . SER A 1 139 ? 22.796 -5.897 -26.928 1.00 89.69 139 SER A N 1
ATOM 1097 C CA . SER A 1 139 ? 24.011 -6.671 -26.740 1.00 89.69 139 SER A CA 1
ATOM 1098 C C . SER A 1 139 ? 24.715 -6.798 -28.089 1.00 89.69 139 SER A C 1
ATOM 1100 O O . SER A 1 139 ? 24.073 -6.915 -29.134 1.00 89.69 139 SER A O 1
ATOM 1102 N N . LEU A 1 140 ? 26.047 -6.754 -28.084 1.00 91.69 140 LEU A N 1
ATOM 1103 C CA . LEU A 1 140 ? 26.827 -6.861 -29.313 1.00 91.69 140 LEU A CA 1
ATOM 1104 C C . LEU A 1 140 ? 26.527 -8.199 -30.007 1.00 91.69 140 LEU A C 1
ATOM 1106 O O . LEU A 1 140 ? 26.681 -9.253 -29.398 1.00 91.69 140 LEU A O 1
ATOM 1110 N N . GLY A 1 141 ? 26.078 -8.141 -31.262 1.00 89.88 141 GLY A N 1
ATOM 1111 C CA . GLY A 1 141 ? 25.749 -9.328 -32.059 1.00 89.88 141 GLY A CA 1
ATOM 1112 C C . GLY A 1 141 ? 24.420 -10.010 -31.720 1.00 89.88 141 GLY A C 1
ATOM 1113 O O . GLY A 1 141 ? 24.116 -11.051 -32.297 1.00 89.88 141 GLY A O 1
ATOM 1114 N N . ASP A 1 142 ? 23.594 -9.435 -30.838 1.00 91.00 142 ASP A N 1
ATOM 1115 C CA . ASP A 1 142 ? 22.223 -9.923 -30.670 1.00 91.00 142 ASP A CA 1
ATOM 1116 C C . ASP A 1 142 ? 21.378 -9.689 -31.940 1.00 91.00 142 ASP A C 1
ATOM 1118 O O . ASP A 1 142 ? 21.794 -9.011 -32.885 1.00 91.00 142 ASP A O 1
ATOM 1122 N N . ARG A 1 143 ? 20.157 -10.237 -31.972 1.00 92.56 143 ARG A N 1
ATOM 1123 C CA . ARG A 1 143 ? 19.266 -10.129 -33.142 1.00 92.56 143 ARG A CA 1
ATOM 1124 C C . ARG A 1 143 ? 18.921 -8.689 -33.546 1.00 92.56 143 ARG A C 1
ATOM 1126 O O . ARG A 1 143 ? 18.538 -8.457 -34.690 1.00 92.56 143 ARG A O 1
ATOM 1133 N N . TYR A 1 144 ? 19.008 -7.745 -32.613 1.00 88.25 144 TYR A N 1
ATOM 1134 C CA . TYR A 1 144 ? 18.684 -6.343 -32.842 1.00 88.25 144 TYR A CA 1
ATOM 1135 C C . TYR A 1 144 ? 19.918 -5.574 -33.334 1.00 88.25 144 TYR A C 1
ATOM 1137 O O . TYR A 1 144 ? 19.833 -4.835 -34.313 1.00 88.25 144 TYR A O 1
ATOM 1145 N N . CYS A 1 145 ? 21.081 -5.827 -32.729 1.00 91.12 145 CYS A N 1
ATOM 1146 C CA . CYS A 1 145 ? 22.377 -5.282 -33.105 1.00 91.12 145 CYS A CA 1
ATOM 1147 C C . CYS A 1 145 ? 22.849 -5.810 -34.465 1.00 91.12 145 CYS A C 1
ATOM 1149 O O . CYS A 1 145 ? 23.278 -5.026 -35.302 1.00 91.12 145 CYS A O 1
ATOM 1151 N N . GLY A 1 146 ? 22.791 -7.123 -34.701 1.00 91.56 146 GLY A N 1
ATOM 1152 C CA . GLY A 1 146 ? 23.180 -7.754 -35.967 1.00 91.56 146 GLY A CA 1
ATOM 1153 C C . GLY A 1 146 ? 24.670 -7.664 -36.327 1.00 91.56 146 GLY A C 1
ATOM 1154 O O . GLY A 1 146 ? 25.034 -8.007 -37.450 1.00 91.56 146 GLY A O 1
ATOM 1155 N N . TYR A 1 147 ? 25.536 -7.204 -35.416 1.00 94.75 147 TYR A N 1
ATOM 1156 C CA . TYR A 1 147 ? 26.979 -7.143 -35.654 1.00 94.75 147 TYR A CA 1
ATOM 1157 C C . TYR A 1 147 ? 27.587 -8.552 -35.713 1.00 94.75 147 TYR A C 1
ATOM 1159 O O . TYR A 1 147 ? 27.491 -9.303 -34.748 1.00 94.75 147 TYR A O 1
ATOM 1167 N N . ALA A 1 148 ? 28.243 -8.887 -36.825 1.00 92.00 148 ALA A N 1
ATOM 1168 C CA . ALA A 1 148 ? 28.838 -10.207 -37.069 1.00 92.00 148 ALA A CA 1
ATOM 1169 C C . ALA A 1 148 ? 30.378 -10.182 -37.182 1.00 92.00 148 ALA A C 1
ATOM 1171 O O . ALA A 1 148 ? 30.980 -11.130 -37.681 1.00 92.00 148 ALA A O 1
ATOM 1172 N N . GLY A 1 149 ? 31.027 -9.083 -36.779 1.00 91.19 149 GLY A N 1
ATOM 1173 C CA . GLY A 1 149 ? 32.484 -8.939 -36.851 1.00 91.19 149 GLY A CA 1
ATOM 1174 C C . GLY A 1 149 ? 33.228 -9.574 -35.669 1.00 91.19 149 GLY A C 1
ATOM 1175 O O . GLY A 1 149 ? 32.631 -10.028 -34.699 1.00 91.19 149 GLY A O 1
ATOM 1176 N N . ALA A 1 150 ? 34.563 -9.562 -35.732 1.00 89.50 150 ALA A N 1
ATOM 1177 C CA . ALA A 1 150 ? 35.434 -10.208 -34.739 1.00 89.50 150 ALA A CA 1
ATOM 1178 C C . ALA A 1 150 ? 35.579 -9.436 -33.410 1.00 89.50 150 ALA A C 1
ATOM 1180 O O . ALA A 1 150 ? 36.163 -9.942 -32.453 1.00 89.50 150 ALA A O 1
ATOM 1181 N N . THR A 1 151 ? 35.095 -8.193 -33.343 1.00 89.81 151 THR A N 1
ATOM 1182 C CA . THR A 1 151 ? 35.195 -7.366 -32.134 1.00 89.81 151 THR A CA 1
ATOM 1183 C C . THR A 1 151 ? 34.294 -7.919 -31.034 1.00 89.81 151 THR A C 1
ATOM 1185 O O . THR A 1 151 ? 33.096 -8.067 -31.240 1.00 89.81 151 THR A O 1
ATOM 1188 N N . SER A 1 152 ? 34.853 -8.161 -29.850 1.00 86.81 152 SER A N 1
ATOM 1189 C CA . SER A 1 152 ? 34.112 -8.607 -28.661 1.00 86.81 152 SER A CA 1
ATOM 1190 C C . SER A 1 152 ? 33.769 -7.470 -27.690 1.00 86.81 152 SER A C 1
ATOM 1192 O O . SER A 1 152 ? 33.030 -7.674 -26.729 1.00 86.81 152 SER A O 1
ATOM 1194 N N . THR A 1 153 ? 34.288 -6.263 -27.930 1.00 84.81 153 THR A N 1
ATOM 1195 C CA . THR A 1 153 ? 34.112 -5.089 -27.069 1.00 84.81 153 THR A CA 1
ATOM 1196 C C . THR A 1 153 ? 33.168 -4.060 -27.695 1.00 84.81 153 THR A C 1
ATOM 1198 O O . THR A 1 153 ? 33.271 -3.705 -28.869 1.00 84.81 153 THR A O 1
ATOM 1201 N N . CYS A 1 154 ? 32.222 -3.554 -26.901 1.00 87.38 154 CYS A N 1
ATOM 1202 C CA . CYS A 1 154 ? 31.283 -2.520 -27.327 1.00 87.38 154 CYS A CA 1
ATOM 1203 C C . CYS A 1 154 ? 30.989 -1.560 -26.175 1.00 87.38 154 CYS A C 1
ATOM 1205 O O . CYS A 1 154 ? 30.449 -1.971 -25.151 1.00 87.38 154 CYS A O 1
ATOM 1207 N N . ASP A 1 155 ? 31.305 -0.277 -26.363 1.00 87.25 155 ASP A N 1
ATOM 1208 C CA . ASP A 1 155 ? 31.007 0.791 -25.394 1.00 87.25 155 ASP A CA 1
ATOM 1209 C C . ASP A 1 155 ? 29.579 1.358 -25.536 1.00 87.25 155 ASP A C 1
ATOM 1211 O O . ASP A 1 155 ? 29.197 2.290 -24.830 1.00 87.25 155 ASP A O 1
ATOM 1215 N N . LYS A 1 156 ? 28.790 0.787 -26.459 1.00 87.75 156 LYS A N 1
ATOM 1216 C CA . LYS A 1 156 ? 27.398 1.143 -26.764 1.00 87.75 156 LYS A CA 1
ATOM 1217 C C . LYS A 1 156 ? 27.190 2.575 -27.279 1.00 87.75 156 LYS A C 1
ATOM 1219 O O . LYS A 1 156 ? 26.044 2.989 -27.428 1.00 87.75 156 LYS A O 1
ATOM 1224 N N . THR A 1 157 ? 28.242 3.318 -27.617 1.00 86.69 157 THR A N 1
ATOM 1225 C CA . THR A 1 157 ? 28.128 4.668 -28.191 1.00 86.69 157 THR A CA 1
ATOM 1226 C C . THR A 1 157 ? 27.866 4.633 -29.699 1.00 86.69 157 THR A C 1
ATOM 1228 O O . THR A 1 157 ? 28.282 3.708 -30.404 1.00 86.69 157 THR A O 1
ATOM 1231 N N . TYR A 1 158 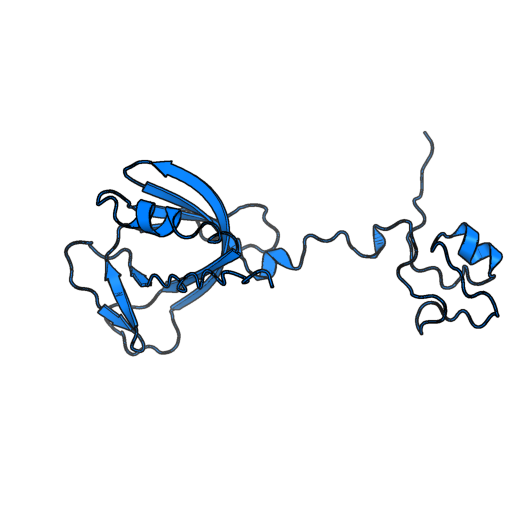? 27.236 5.685 -30.233 1.00 87.25 158 TYR A N 1
ATOM 1232 C CA . TYR A 1 158 ? 27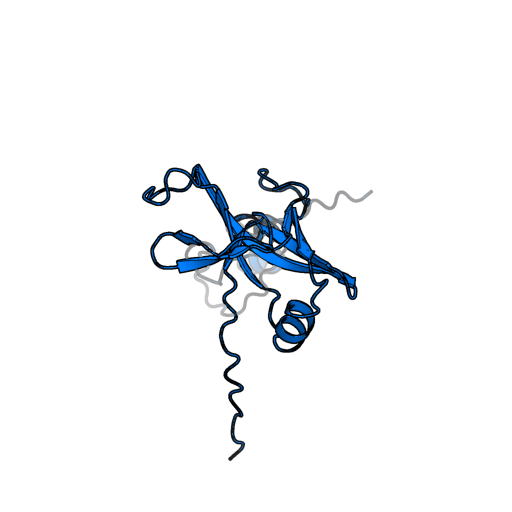.067 5.836 -31.683 1.00 87.25 158 TYR A CA 1
ATOM 1233 C C . TYR A 1 158 ? 28.409 5.864 -32.423 1.00 87.25 158 TYR A C 1
ATOM 1235 O O . TYR A 1 158 ? 28.565 5.208 -33.451 1.00 87.25 158 TYR A O 1
ATOM 1243 N N . LYS A 1 159 ? 29.417 6.543 -31.859 1.00 85.81 159 LYS A N 1
ATOM 1244 C CA . LYS A 1 159 ? 30.769 6.620 -32.431 1.00 85.81 159 LYS A CA 1
ATOM 1245 C C . LYS A 1 159 ? 31.402 5.236 -32.580 1.00 85.81 159 LYS A C 1
ATOM 1247 O O . LYS A 1 159 ? 32.041 4.961 -33.592 1.00 85.81 159 LYS A O 1
ATOM 1252 N N . ASN A 1 160 ? 31.224 4.352 -31.600 1.00 87.44 160 ASN A N 1
ATOM 1253 C CA . ASN A 1 160 ? 31.699 2.978 -31.715 1.00 87.44 160 ASN A CA 1
ATOM 1254 C C . ASN A 1 160 ? 30.890 2.185 -32.747 1.00 87.44 160 ASN A C 1
ATOM 1256 O O . ASN A 1 160 ? 31.467 1.473 -33.560 1.00 87.44 160 ASN A O 1
ATOM 1260 N N . CYS A 1 161 ? 29.572 2.378 -32.801 1.00 90.12 161 CYS A N 1
ATOM 1261 C CA . CYS A 1 161 ? 28.723 1.770 -33.825 1.00 90.12 161 CYS A CA 1
ATOM 1262 C C . CYS A 1 161 ? 29.138 2.176 -35.256 1.00 90.12 161 CYS A C 1
ATOM 1264 O O . CYS A 1 161 ? 29.177 1.332 -36.149 1.00 90.12 161 CYS A O 1
ATOM 1266 N N . GLN A 1 162 ? 29.539 3.438 -35.458 1.00 91.00 162 GLN A N 1
ATOM 1267 C CA . GLN A 1 162 ? 30.121 3.924 -36.715 1.00 91.00 162 GLN A CA 1
ATOM 1268 C C . GLN A 1 162 ? 31.464 3.256 -37.035 1.00 91.00 162 GLN A C 1
ATOM 1270 O O . GLN A 1 162 ? 31.661 2.816 -38.163 1.00 91.00 162 GLN A O 1
ATOM 1275 N N . LYS A 1 163 ? 32.373 3.130 -36.053 1.00 91.25 163 LYS A N 1
ATOM 1276 C CA . LYS A 1 163 ? 33.663 2.433 -36.237 1.00 91.25 163 LYS A CA 1
ATOM 1277 C C . LYS A 1 163 ? 33.486 0.972 -36.647 1.00 91.25 163 LYS A C 1
ATOM 1279 O O . LYS A 1 163 ? 34.272 0.462 -37.434 1.00 91.25 163 LYS A O 1
ATOM 1284 N N . LEU A 1 164 ? 32.459 0.317 -36.109 1.00 91.06 164 LEU A N 1
ATOM 1285 C CA . LEU A 1 164 ? 32.112 -1.071 -36.413 1.00 91.06 164 LEU A CA 1
ATOM 1286 C C . LEU A 1 164 ? 31.283 -1.222 -37.700 1.00 91.06 164 LEU A C 1
ATOM 1288 O O . LEU A 1 164 ? 30.879 -2.334 -38.029 1.00 91.06 164 LEU A O 1
ATOM 1292 N N . GLY A 1 165 ? 30.990 -0.127 -38.413 1.00 93.12 165 GLY A N 1
ATOM 1293 C CA . GLY A 1 165 ? 30.191 -0.155 -39.640 1.00 93.12 165 GLY A CA 1
ATOM 1294 C C . GLY A 1 165 ? 28.737 -0.595 -39.433 1.00 93.12 165 GLY A C 1
ATOM 1295 O O . GLY A 1 165 ? 28.101 -1.045 -40.379 1.00 93.12 165 GLY A O 1
ATOM 1296 N N . ASN A 1 166 ? 28.205 -0.484 -38.212 1.00 93.38 166 ASN A N 1
ATOM 1297 C CA . ASN A 1 166 ? 26.883 -1.000 -37.839 1.00 93.38 166 ASN A CA 1
ATOM 1298 C C . ASN A 1 166 ? 25.891 0.104 -37.422 1.00 93.38 166 ASN A C 1
ATOM 1300 O O . ASN A 1 166 ? 24.874 -0.163 -36.783 1.00 93.38 166 ASN A O 1
ATOM 1304 N N . SER A 1 167 ? 26.179 1.362 -37.769 1.00 90.25 167 SER A N 1
ATOM 1305 C CA . SER A 1 167 ? 25.406 2.540 -37.344 1.00 90.25 167 SER A CA 1
ATOM 1306 C C . SER A 1 167 ? 23.938 2.524 -37.781 1.00 90.25 167 SER A C 1
ATOM 1308 O O . SER A 1 167 ? 23.107 3.114 -37.098 1.00 90.25 167 SER A O 1
ATOM 1310 N N . SER A 1 168 ? 23.593 1.824 -38.866 1.00 90.31 168 SER A N 1
ATOM 1311 C CA . SER A 1 168 ? 22.207 1.666 -39.337 1.00 90.31 168 SER A CA 1
ATOM 1312 C C . SER A 1 168 ? 21.319 0.856 -38.386 1.00 90.31 168 SER A C 1
ATOM 1314 O O . SER A 1 168 ? 20.098 0.962 -38.454 1.00 90.31 168 SER A O 1
ATOM 1316 N N . ARG A 1 169 ? 21.921 0.060 -37.493 1.00 88.81 169 ARG A N 1
ATOM 1317 C CA . ARG A 1 169 ? 21.240 -0.736 -36.458 1.00 88.81 169 ARG A CA 1
ATOM 1318 C C . ARG A 1 169 ? 21.437 -0.163 -35.054 1.00 88.81 169 ARG A C 1
ATOM 1320 O O . ARG A 1 169 ? 21.229 -0.857 -34.057 1.00 88.81 169 ARG A O 1
ATOM 1327 N N . TYR A 1 170 ? 21.868 1.093 -34.953 1.00 88.88 170 TYR A N 1
ATOM 1328 C CA . TYR A 1 170 ? 22.018 1.759 -33.668 1.00 88.88 170 TYR A CA 1
ATOM 1329 C C . TYR A 1 170 ? 20.655 1.952 -32.993 1.00 88.88 170 TYR A C 1
ATOM 1331 O O . TYR A 1 170 ? 19.759 2.559 -33.568 1.00 88.88 170 TYR A O 1
ATOM 1339 N N . GLY A 1 171 ? 20.500 1.434 -31.771 1.00 82.56 171 GLY A N 1
ATOM 1340 C CA . GLY A 1 171 ? 19.231 1.489 -31.033 1.00 82.56 171 GLY A CA 1
ATOM 1341 C C . GLY A 1 171 ? 19.111 2.615 -30.008 1.00 82.56 171 GLY A C 1
ATOM 1342 O O . GLY A 1 171 ? 18.096 2.680 -29.327 1.00 82.56 171 GLY A O 1
ATOM 1343 N N . GLY A 1 172 ? 20.149 3.437 -29.821 1.00 80.62 172 GLY A N 1
ATOM 1344 C CA . GLY A 1 172 ? 20.109 4.580 -28.901 1.00 80.62 172 GLY A CA 1
ATOM 1345 C C . GLY A 1 172 ? 19.601 5.847 -29.590 1.00 80.62 172 GLY A C 1
ATOM 1346 O O . GLY A 1 172 ? 19.584 5.926 -30.818 1.00 80.62 172 GLY A O 1
ATOM 1347 N N . VAL A 1 173 ? 19.245 6.869 -28.813 1.00 78.12 173 VAL A N 1
ATOM 1348 C CA . VAL A 1 173 ? 18.823 8.161 -29.376 1.00 78.12 173 VAL A CA 1
ATOM 1349 C C . VAL A 1 173 ? 20.012 9.100 -29.533 1.00 78.12 173 VAL A C 1
ATOM 1351 O O . VAL A 1 173 ? 20.786 9.330 -28.602 1.00 78.12 173 VAL A O 1
ATOM 1354 N N . LEU A 1 174 ? 20.150 9.649 -30.738 1.00 70.94 174 LEU A N 1
ATOM 1355 C CA . LEU A 1 174 ? 21.037 10.769 -31.018 1.00 70.94 174 LEU A CA 1
ATOM 1356 C C . LEU A 1 174 ? 20.311 12.027 -30.554 1.00 70.94 174 LEU A C 1
ATOM 1358 O O . LEU A 1 174 ? 19.314 12.421 -31.151 1.00 70.94 174 LEU A O 1
ATOM 1362 N N . GLY A 1 175 ? 20.760 12.623 -29.452 1.00 58.31 175 GLY A N 1
ATOM 1363 C CA . GLY A 1 175 ? 20.208 13.903 -29.028 1.00 58.31 175 GLY A CA 1
ATOM 1364 C C . GLY A 1 175 ? 20.462 14.946 -30.114 1.00 58.31 175 GLY A C 1
ATOM 1365 O O . GLY A 1 175 ? 21.618 15.217 -30.433 1.00 58.31 175 GLY A O 1
ATOM 1366 N N . GLU A 1 176 ? 19.408 15.548 -30.665 1.00 47.53 176 GLU A N 1
ATOM 1367 C CA . GLU A 1 176 ? 19.538 16.856 -31.306 1.00 47.53 176 GLU A CA 1
ATOM 1368 C C . GLU A 1 176 ? 19.877 17.869 -30.208 1.00 47.53 176 GLU A C 1
ATOM 1370 O O . GLU A 1 176 ? 18.995 18.476 -29.599 1.00 47.53 176 GLU A O 1
ATOM 1375 N N . VAL A 1 177 ? 21.165 18.050 -29.919 1.00 43.84 177 VAL A N 1
ATOM 1376 C CA . VAL A 1 177 ? 21.610 19.269 -29.249 1.00 43.84 177 VAL A CA 1
ATOM 1377 C C . VAL A 1 177 ? 21.534 20.363 -30.308 1.00 43.84 177 VAL A C 1
ATOM 1379 O O . VAL A 1 177 ? 22.426 20.510 -31.138 1.00 43.84 177 VAL A O 1
ATOM 1382 N N . LYS A 1 178 ? 20.410 21.083 -30.347 1.00 35.31 178 LYS A N 1
ATOM 1383 C CA . LYS A 1 178 ? 20.366 22.381 -31.020 1.00 35.31 178 LYS A CA 1
ATOM 1384 C C . LYS A 1 178 ? 21.185 23.333 -30.163 1.00 35.31 178 LYS A C 1
ATOM 1386 O O . LYS A 1 178 ? 20.682 23.832 -29.159 1.00 35.31 178 LYS A O 1
ATOM 1391 N N . ASP A 1 179 ? 22.438 23.529 -30.549 1.00 41.22 179 ASP A N 1
ATOM 1392 C CA . ASP A 1 179 ? 23.269 24.592 -30.003 1.00 41.22 179 ASP A CA 1
ATOM 1393 C C . ASP A 1 179 ? 22.546 25.933 -30.218 1.00 41.22 179 ASP A C 1
ATOM 1395 O O . ASP A 1 179 ? 22.182 26.294 -31.343 1.00 41.22 179 ASP A O 1
ATOM 1399 N N . LYS A 1 180 ? 22.284 26.638 -29.118 1.00 34.50 180 LYS A N 1
ATOM 1400 C CA . LYS A 1 180 ? 21.987 28.070 -29.093 1.00 34.50 180 LYS A CA 1
ATOM 1401 C C . LYS A 1 180 ? 23.130 28.772 -28.387 1.00 34.50 180 LYS A C 1
ATOM 1403 O O . LYS A 1 180 ? 23.551 28.244 -27.334 1.00 34.50 180 LYS A O 1
#

pLDDT: mean 76.1, std 16.23, range [31.31, 94.75]

Radius of gyration: 25.58 Å; chains: 1; bounding box: 61×48×61 Å

Organism: NCBI:txid2028575